Protein AF-A0A962W8X6-F1 (afdb_monomer_lite)

Secondary structure (DSSP, 8-state):
---SHHHHHHHHHHHHHHHGGGGS-PPPHHHHHHBTTTB-TTS-B-SPPTTSSSPPP-SS---PPTT-----TTSPPP-TTTT---S-EE-TTTHHHHGGGS-HHHHHHHHHSTTT--EE-

pLDDT: mean 84.83, std 14.1, range [46.69, 97.94]

Radius of gyration: 28.04 Å; chains: 1; bounding box: 72×36×72 Å

Sequence (121 aa):
MKSIHTPVLSLTLALALATGPALASRMSEEDVARLGKDLTPMGAIRAANADGLIPEWTGTIVGLPEGMSWDGPGTPYPDPYAGEKPLFTITRDNLDLYRNRLSPGEIALFETYPDTFRMPV

Structure (mmCIF, N/CA/C/O backbone):
data_AF-A0A962W8X6-F1
#
_entry.id   AF-A0A962W8X6-F1
#
loop_
_atom_site.group_PDB
_atom_site.id
_atom_site.type_symbol
_atom_site.label_atom_id
_atom_site.label_alt_id
_atom_site.label_comp_id
_atom_site.label_asym_id
_atom_site.label_entity_id
_atom_site.label_seq_id
_atom_site.pdbx_PDB_ins_code
_atom_site.Cartn_x
_atom_site.Cartn_y
_atom_site.Cartn_z
_atom_site.occupancy
_atom_site.B_iso_or_equiv
_atom_site.auth_seq_id
_atom_site.auth_comp_id
_atom_site.auth_asym_id
_atom_site.auth_atom_id
_atom_site.pdbx_PDB_model_num
ATOM 1 N N . MET A 1 1 ? 48.921 15.588 48.669 1.00 46.91 1 MET A N 1
ATOM 2 C CA . MET A 1 1 ? 49.144 15.046 47.310 1.00 46.91 1 MET A CA 1
ATOM 3 C C . MET A 1 1 ? 47.776 14.890 46.661 1.00 46.91 1 MET A C 1
ATOM 5 O O . MET A 1 1 ? 46.965 14.133 47.171 1.00 46.91 1 MET A O 1
ATOM 9 N N . LYS A 1 2 ? 47.450 15.737 45.676 1.00 46.69 2 LYS A N 1
ATOM 10 C CA . LYS A 1 2 ? 46.113 15.796 45.059 1.00 46.69 2 LYS A CA 1
ATOM 11 C C . LYS A 1 2 ? 45.940 14.607 44.110 1.00 46.69 2 LYS A C 1
ATOM 13 O O . LYS A 1 2 ? 46.857 14.305 43.357 1.00 46.69 2 LYS A O 1
ATOM 18 N N . SER A 1 3 ? 44.789 13.945 44.213 1.00 55.97 3 SER A N 1
ATOM 19 C CA . SER A 1 3 ? 44.390 12.727 43.499 1.00 55.97 3 SER A CA 1
ATOM 20 C C . SER A 1 3 ? 44.726 12.764 42.002 1.00 55.97 3 SER A C 1
ATOM 22 O O . SER A 1 3 ? 44.042 13.420 41.219 1.00 55.97 3 SER A O 1
ATOM 24 N N . ILE A 1 4 ? 45.770 12.033 41.606 1.00 57.19 4 ILE A N 1
ATOM 25 C CA . ILE A 1 4 ? 46.153 11.814 40.199 1.00 57.19 4 ILE A CA 1
ATOM 26 C C . ILE A 1 4 ? 45.263 10.723 39.565 1.00 57.19 4 ILE A C 1
ATOM 28 O O . ILE A 1 4 ? 45.196 10.591 38.348 1.00 57.19 4 ILE A O 1
ATOM 32 N N . HIS A 1 5 ? 44.505 9.972 40.370 1.00 55.84 5 HIS A N 1
ATOM 33 C CA . HIS A 1 5 ? 43.676 8.860 39.896 1.00 55.84 5 HIS A CA 1
ATOM 34 C C . HIS A 1 5 ? 42.324 9.306 39.314 1.00 55.84 5 HIS A C 1
ATOM 36 O O . HIS A 1 5 ? 41.814 8.675 38.393 1.00 55.84 5 HIS A O 1
ATOM 42 N N . THR A 1 6 ? 41.769 10.427 39.784 1.00 52.88 6 THR A N 1
ATOM 43 C CA . THR A 1 6 ? 40.489 10.967 39.292 1.00 52.88 6 THR A CA 1
ATOM 44 C C . THR A 1 6 ? 40.536 11.506 37.845 1.00 52.88 6 THR A C 1
ATOM 46 O O . THR A 1 6 ? 39.619 11.189 37.092 1.00 52.88 6 THR A O 1
ATOM 49 N N . PRO A 1 7 ? 41.561 12.262 37.382 1.00 56.62 7 PRO A N 1
ATOM 50 C CA . PRO A 1 7 ? 41.591 12.760 35.999 1.00 56.62 7 PRO A CA 1
ATOM 51 C C . PRO A 1 7 ? 41.871 11.666 34.957 1.00 56.62 7 PRO A C 1
ATOM 53 O O . PRO A 1 7 ? 41.382 11.759 33.833 1.00 56.62 7 PRO A O 1
ATOM 56 N N . VAL A 1 8 ? 42.616 10.617 35.325 1.00 61.97 8 VAL A N 1
ATOM 57 C CA . VAL A 1 8 ? 42.923 9.489 34.428 1.00 61.97 8 VAL A CA 1
ATOM 58 C C . VAL A 1 8 ? 41.663 8.675 34.135 1.00 61.97 8 VAL A C 1
ATOM 60 O O . VAL A 1 8 ? 41.410 8.353 32.977 1.00 61.97 8 VAL A O 1
ATOM 63 N N . LEU A 1 9 ? 40.832 8.426 35.155 1.00 61.88 9 LEU A N 1
ATOM 64 C CA . LEU A 1 9 ? 39.583 7.676 35.007 1.00 61.88 9 LEU A CA 1
ATOM 65 C C . LEU A 1 9 ? 38.563 8.414 34.114 1.00 61.88 9 LEU A C 1
ATOM 67 O O . LEU A 1 9 ? 37.919 7.799 33.261 1.00 61.88 9 LEU A O 1
ATOM 71 N N . SER A 1 10 ? 38.467 9.740 34.255 1.00 61.59 10 SER A N 1
ATOM 72 C CA . SER A 1 10 ? 37.590 10.586 33.432 1.00 61.59 10 SER A CA 1
ATOM 73 C C . SER A 1 10 ? 38.022 10.644 31.963 1.00 61.59 10 SER A C 1
ATOM 75 O O . SER A 1 10 ? 37.170 10.658 31.076 1.00 61.59 10 SER A O 1
ATOM 77 N N . LEU A 1 11 ? 39.332 10.629 31.685 1.00 69.88 11 LEU A N 1
ATOM 78 C CA . LEU A 1 11 ? 39.865 10.623 30.320 1.00 69.88 11 LEU A CA 1
ATOM 79 C C . LEU A 1 11 ? 39.634 9.276 29.616 1.00 69.88 11 LEU A C 1
ATOM 81 O O . LEU A 1 11 ? 39.262 9.254 28.444 1.00 69.88 11 LEU A O 1
ATOM 85 N N . THR A 1 12 ? 39.780 8.155 30.331 1.00 67.62 12 THR A N 1
ATOM 86 C CA . THR A 1 12 ? 39.459 6.823 29.788 1.00 67.62 12 THR A CA 1
ATOM 87 C C . THR A 1 12 ? 37.976 6.655 29.468 1.00 67.62 12 THR A C 1
ATOM 89 O O . THR A 1 12 ? 37.642 6.066 28.443 1.00 67.62 12 THR A O 1
ATOM 92 N N . LEU A 1 13 ? 37.079 7.209 30.292 1.00 74.81 13 LEU A N 1
ATOM 93 C CA . LEU A 1 13 ? 35.639 7.139 30.040 1.00 74.81 13 LEU A CA 1
ATOM 94 C C . LEU A 1 13 ? 35.223 8.018 28.848 1.00 74.81 13 LEU A C 1
ATOM 96 O O . LEU A 1 13 ? 34.441 7.577 28.008 1.00 74.81 13 LEU A O 1
ATOM 100 N N . ALA A 1 14 ? 35.788 9.224 28.726 1.00 69.88 14 ALA A N 1
ATOM 101 C CA . ALA A 1 14 ? 35.543 10.108 27.586 1.00 69.88 14 ALA A CA 1
ATOM 102 C C . ALA A 1 14 ? 36.031 9.502 26.256 1.00 69.88 14 ALA A C 1
ATOM 104 O O . ALA A 1 14 ? 35.340 9.604 25.244 1.00 69.88 14 ALA A O 1
ATOM 105 N N . LEU A 1 15 ? 37.182 8.817 26.259 1.00 68.06 15 LEU A N 1
ATOM 106 C CA . LEU A 1 15 ? 37.702 8.134 25.073 1.00 68.06 15 LEU A CA 1
ATOM 107 C C . LEU A 1 15 ? 36.853 6.910 24.684 1.00 68.06 15 LEU A C 1
ATOM 109 O O . LEU A 1 15 ? 36.637 6.679 23.499 1.00 68.06 15 LEU A O 1
ATOM 113 N N . ALA A 1 16 ? 36.321 6.164 25.659 1.00 68.31 16 ALA A N 1
ATOM 114 C CA . ALA A 1 16 ? 35.430 5.027 25.409 1.00 68.31 16 ALA A CA 1
ATOM 115 C C . ALA A 1 16 ? 34.057 5.447 24.845 1.00 68.31 16 ALA A C 1
ATOM 117 O O . ALA A 1 16 ? 33.491 4.753 24.004 1.00 68.31 16 ALA A O 1
ATOM 118 N N . LEU A 1 17 ? 33.528 6.600 25.268 1.00 69.06 17 LEU A N 1
ATOM 119 C CA . LEU A 1 17 ? 32.276 7.156 24.737 1.00 69.06 17 LEU A CA 1
ATOM 120 C C . LEU A 1 17 ? 32.446 7.751 23.327 1.00 69.06 17 LEU A C 1
ATOM 122 O O . LEU A 1 17 ? 31.501 7.738 22.542 1.00 69.06 17 LEU A O 1
ATOM 126 N N . ALA A 1 18 ? 33.646 8.231 22.982 1.00 66.31 18 ALA A N 1
ATOM 127 C CA . ALA A 1 18 ? 33.946 8.806 21.669 1.00 66.31 18 ALA A CA 1
ATOM 128 C C . ALA A 1 18 ? 34.175 7.757 20.560 1.00 66.31 18 ALA A C 1
ATOM 130 O O . ALA A 1 18 ? 34.017 8.077 19.383 1.00 66.31 18 ALA A O 1
ATOM 131 N N . THR A 1 19 ? 34.524 6.511 20.901 1.00 61.66 19 THR A N 1
ATOM 132 C CA . THR A 1 19 ? 34.759 5.426 19.925 1.00 61.66 19 THR A CA 1
ATOM 133 C C . THR A 1 19 ? 33.516 4.589 19.612 1.00 61.66 19 THR A C 1
ATOM 135 O O . THR A 1 19 ? 33.477 3.928 18.575 1.00 61.66 19 THR A O 1
ATOM 138 N N . GLY A 1 20 ? 32.471 4.658 20.445 1.00 59.97 20 GLY A N 1
ATOM 139 C CA . GLY A 1 20 ? 31.196 3.959 20.238 1.00 59.97 20 GLY A CA 1
ATOM 140 C C . GLY A 1 20 ? 30.506 4.224 18.885 1.00 59.97 20 GLY A C 1
ATOM 141 O O . GLY A 1 20 ? 30.097 3.259 18.239 1.00 59.97 20 GLY A O 1
ATOM 142 N N . PRO A 1 21 ? 30.413 5.477 18.388 1.00 58.91 21 PRO A N 1
ATOM 143 C CA . PRO A 1 21 ? 29.791 5.746 17.092 1.00 58.91 21 PRO A CA 1
ATOM 144 C C . PRO A 1 21 ? 30.667 5.365 15.889 1.00 58.91 21 PRO A C 1
ATOM 146 O O . PRO A 1 21 ? 30.136 5.183 14.800 1.00 58.91 21 PRO A O 1
ATOM 149 N N . ALA A 1 22 ? 31.985 5.197 16.057 1.00 55.34 22 ALA A N 1
ATOM 150 C CA . ALA A 1 22 ? 32.879 4.783 14.968 1.00 55.34 22 ALA A CA 1
ATOM 151 C C . ALA A 1 22 ? 32.779 3.278 14.644 1.00 55.34 22 ALA A C 1
ATOM 153 O O . ALA A 1 22 ? 33.203 2.846 13.574 1.00 55.34 22 ALA A O 1
ATOM 154 N N . LEU A 1 23 ? 32.202 2.487 15.557 1.00 54.06 23 LEU A N 1
ATOM 155 C CA . LEU A 1 23 ? 31.932 1.054 15.387 1.00 54.06 23 LEU A CA 1
ATOM 156 C C . LEU A 1 23 ? 30.459 0.761 15.060 1.00 54.06 23 LEU A C 1
ATOM 158 O O . LEU A 1 23 ? 30.089 -0.396 14.859 1.00 54.06 23 LEU A O 1
ATOM 162 N N . ALA A 1 24 ? 29.614 1.793 14.984 1.00 55.06 24 ALA A N 1
ATOM 163 C CA . ALA A 1 24 ? 28.231 1.648 14.567 1.00 55.06 24 ALA A CA 1
ATOM 164 C C . ALA A 1 24 ? 28.168 1.415 13.046 1.00 55.06 24 ALA A C 1
ATOM 166 O O . ALA A 1 24 ? 28.204 2.343 12.240 1.00 55.06 24 ALA A O 1
ATOM 167 N N . SER A 1 25 ? 28.065 0.136 12.676 1.00 58.06 25 SER A N 1
ATOM 168 C CA . SER A 1 25 ? 27.485 -0.360 11.419 1.00 58.06 25 SER A CA 1
ATOM 169 C C . SER A 1 25 ? 28.118 0.141 10.114 1.00 58.06 25 SER A C 1
ATOM 171 O O . SER A 1 25 ? 27.458 0.777 9.294 1.00 58.06 25 SER A O 1
ATOM 173 N N . ARG A 1 26 ? 29.371 -0.245 9.850 1.00 63.53 26 ARG A N 1
ATOM 174 C CA . ARG A 1 26 ? 29.829 -0.397 8.461 1.00 63.53 26 ARG A CA 1
ATOM 175 C C . ARG A 1 26 ? 29.372 -1.779 7.981 1.00 63.53 26 ARG A C 1
ATOM 177 O O . ARG A 1 26 ? 29.770 -2.778 8.572 1.00 63.53 26 ARG A O 1
ATOM 184 N N . MET A 1 27 ? 28.521 -1.838 6.953 1.00 72.25 27 MET A N 1
ATOM 185 C CA . MET A 1 27 ? 28.270 -3.093 6.225 1.00 72.25 27 MET A CA 1
ATOM 186 C C . MET A 1 27 ? 29.607 -3.668 5.749 1.00 72.25 27 MET A C 1
ATOM 188 O O . MET A 1 27 ? 30.507 -2.900 5.390 1.00 72.25 27 MET A O 1
ATOM 192 N N . SER A 1 28 ? 29.752 -4.996 5.757 1.00 84.56 28 SER A N 1
ATOM 193 C CA . SER A 1 28 ? 30.969 -5.616 5.234 1.00 84.56 28 SER A CA 1
ATOM 194 C C . SER A 1 28 ? 31.156 -5.238 3.760 1.00 84.56 28 SER A C 1
ATOM 196 O O . SER A 1 28 ? 30.189 -4.958 3.047 1.00 84.56 28 SER A O 1
ATOM 198 N N . GLU A 1 29 ? 32.402 -5.201 3.284 1.00 86.62 29 GLU A N 1
ATOM 199 C CA . GLU A 1 29 ? 32.661 -4.937 1.860 1.00 86.62 29 GLU A CA 1
ATOM 200 C C . GLU A 1 29 ? 31.989 -5.996 0.972 1.00 86.62 29 GLU A C 1
ATOM 202 O O . GLU A 1 29 ? 31.535 -5.679 -0.126 1.00 86.62 29 GLU A O 1
ATOM 207 N N . GLU A 1 30 ? 31.833 -7.218 1.488 1.00 87.06 30 GLU A N 1
ATOM 208 C CA . GLU A 1 30 ? 31.072 -8.299 0.860 1.00 87.06 30 GLU A CA 1
ATOM 209 C C . GLU A 1 30 ? 29.577 -7.978 0.759 1.00 87.06 30 GLU A C 1
ATOM 211 O O . GLU A 1 30 ? 29.008 -8.116 -0.321 1.00 87.06 30 GLU A O 1
ATOM 216 N N . ASP A 1 31 ? 28.944 -7.480 1.824 1.00 86.62 31 ASP A N 1
ATOM 217 C CA . ASP A 1 31 ? 27.525 -7.094 1.794 1.00 86.62 31 ASP A CA 1
ATOM 218 C C . ASP A 1 31 ? 27.270 -5.948 0.813 1.00 86.62 31 ASP A C 1
ATOM 220 O O . ASP A 1 31 ? 26.288 -5.956 0.070 1.00 86.62 31 ASP A O 1
ATOM 224 N N . VAL A 1 32 ? 28.179 -4.972 0.763 1.00 88.31 32 VAL A N 1
ATOM 225 C CA . VAL A 1 32 ? 28.100 -3.870 -0.205 1.00 88.31 32 VAL A CA 1
ATOM 226 C C . VAL A 1 32 ? 28.287 -4.391 -1.630 1.00 88.31 32 VAL A C 1
ATOM 228 O O . VAL A 1 32 ? 27.569 -3.970 -2.535 1.00 88.31 32 VAL A O 1
ATOM 231 N N . ALA A 1 33 ? 29.196 -5.346 -1.842 1.00 93.12 33 ALA A N 1
ATOM 232 C CA . ALA A 1 33 ? 29.462 -5.924 -3.156 1.00 93.12 33 ALA A CA 1
ATOM 233 C C . ALA A 1 33 ? 28.284 -6.728 -3.739 1.00 93.12 33 ALA A C 1
ATOM 235 O O . ALA A 1 33 ? 28.327 -7.049 -4.933 1.00 93.12 33 ALA A O 1
ATOM 236 N N . ARG A 1 34 ? 27.268 -7.057 -2.927 1.00 94.62 34 ARG A N 1
ATOM 237 C CA . ARG A 1 34 ? 26.019 -7.725 -3.337 1.00 94.62 34 ARG A CA 1
ATOM 238 C C . ARG A 1 34 ? 24.956 -6.760 -3.868 1.00 94.62 34 ARG A C 1
ATOM 240 O O . ARG A 1 34 ? 24.097 -7.164 -4.656 1.00 94.62 34 ARG A O 1
ATOM 247 N N . LEU A 1 35 ? 25.008 -5.485 -3.475 1.00 93.56 35 LEU A N 1
ATOM 248 C CA . LEU A 1 35 ? 24.073 -4.464 -3.954 1.00 93.56 35 LEU A CA 1
ATOM 249 C C . LEU A 1 35 ? 24.200 -4.286 -5.473 1.00 93.56 35 LEU A C 1
ATOM 251 O O . LEU A 1 35 ? 25.296 -4.163 -6.016 1.00 93.56 35 LEU A O 1
ATOM 255 N N . GLY A 1 36 ? 23.065 -4.294 -6.172 1.00 89.81 36 GLY A N 1
ATOM 256 C CA . GLY A 1 36 ? 23.003 -4.240 -7.634 1.00 89.81 36 GLY A CA 1
ATOM 257 C C . GLY A 1 36 ? 23.323 -5.564 -8.342 1.00 89.81 36 GLY A C 1
ATOM 258 O O . GLY A 1 36 ? 23.217 -5.620 -9.567 1.00 89.81 36 GLY A O 1
ATOM 259 N N . LYS A 1 37 ? 23.690 -6.625 -7.607 1.00 93.44 37 LYS A N 1
ATOM 260 C CA . LYS A 1 37 ? 23.888 -7.983 -8.138 1.00 93.44 37 LYS A CA 1
ATOM 261 C C . LYS A 1 37 ? 22.710 -8.876 -7.763 1.00 93.44 37 LYS A C 1
ATOM 263 O O . LYS A 1 37 ? 21.699 -8.875 -8.459 1.00 93.44 37 LYS A O 1
ATOM 268 N N . ASP A 1 38 ? 22.843 -9.631 -6.675 1.00 94.19 38 ASP A N 1
ATOM 269 C CA . ASP A 1 38 ? 21.797 -10.481 -6.108 1.00 94.19 38 ASP A CA 1
ATOM 270 C C . ASP A 1 38 ? 20.843 -9.699 -5.191 1.00 94.19 38 ASP A C 1
ATOM 272 O O . ASP A 1 38 ? 19.727 -10.157 -4.934 1.00 94.19 38 ASP A O 1
ATOM 276 N N . LEU A 1 39 ? 21.245 -8.497 -4.761 1.00 95.44 39 LEU A N 1
ATOM 277 C CA . LEU A 1 39 ? 20.390 -7.550 -4.055 1.00 95.44 39 LEU A CA 1
ATOM 278 C C . LEU A 1 39 ? 20.020 -6.346 -4.933 1.00 95.44 39 LEU A C 1
ATOM 280 O O . LEU A 1 39 ? 20.794 -5.907 -5.784 1.00 95.44 39 LEU A O 1
ATOM 284 N N . THR A 1 40 ? 18.850 -5.757 -4.693 1.00 94.50 40 THR A N 1
ATOM 285 C CA . THR A 1 40 ? 18.477 -4.445 -5.235 1.00 94.50 40 THR A CA 1
ATOM 286 C C . THR A 1 40 ? 19.375 -3.357 -4.630 1.00 94.50 40 THR A C 1
ATOM 288 O O . THR A 1 40 ? 20.009 -3.585 -3.596 1.00 94.50 40 THR A O 1
ATOM 291 N N . PRO A 1 41 ? 19.430 -2.141 -5.203 1.00 92.38 41 PRO A N 1
ATOM 292 C CA . PRO A 1 41 ? 20.180 -1.031 -4.605 1.00 92.38 41 PRO A CA 1
ATOM 293 C C . PRO A 1 41 ? 19.758 -0.694 -3.165 1.00 92.38 41 PRO A C 1
ATOM 295 O O . PRO A 1 41 ? 20.525 -0.078 -2.435 1.00 92.38 41 PRO A O 1
ATOM 298 N N . MET A 1 42 ? 18.548 -1.103 -2.763 1.00 92.62 42 MET A N 1
ATOM 299 C CA . MET A 1 42 ? 17.997 -0.923 -1.415 1.00 92.62 42 MET A CA 1
ATOM 300 C C . MET A 1 42 ? 18.202 -2.152 -0.507 1.00 92.62 42 MET A C 1
ATOM 302 O O . MET A 1 42 ? 17.699 -2.172 0.612 1.00 92.62 42 MET A O 1
ATOM 306 N N . GLY A 1 43 ? 18.911 -3.186 -0.974 1.00 92.94 43 GLY A N 1
ATOM 307 C CA . GLY A 1 43 ? 19.248 -4.375 -0.186 1.00 92.94 43 GLY A CA 1
ATOM 308 C C . GLY A 1 43 ? 18.197 -5.491 -0.174 1.00 92.94 43 GLY A C 1
ATOM 309 O O . GLY A 1 43 ? 18.343 -6.439 0.591 1.00 92.94 43 GLY A O 1
ATOM 310 N N . ALA A 1 44 ? 17.150 -5.417 -1.001 1.00 93.62 44 ALA A N 1
ATOM 311 C CA . ALA A 1 44 ? 16.158 -6.494 -1.118 1.00 93.62 44 ALA A CA 1
ATOM 312 C C . ALA A 1 44 ? 16.655 -7.611 -2.049 1.00 93.62 44 ALA A C 1
ATOM 314 O O . ALA A 1 44 ? 17.486 -7.349 -2.910 1.00 93.62 44 ALA A O 1
ATOM 315 N N . ILE A 1 45 ? 16.127 -8.833 -1.942 1.00 94.75 45 ILE A N 1
ATOM 316 C CA . ILE A 1 45 ? 16.427 -9.907 -2.908 1.00 94.75 45 ILE A CA 1
ATOM 317 C C . ILE A 1 45 ? 15.974 -9.464 -4.304 1.00 94.75 45 ILE A C 1
ATOM 319 O O . ILE A 1 45 ? 14.841 -9.019 -4.473 1.00 94.75 45 ILE A O 1
ATOM 323 N N . ARG A 1 46 ? 16.861 -9.572 -5.300 1.00 94.81 46 ARG A N 1
ATOM 324 C CA . ARG A 1 46 ? 16.548 -9.179 -6.680 1.00 94.81 46 ARG A CA 1
ATOM 325 C C . ARG A 1 46 ? 15.763 -10.249 -7.443 1.00 94.81 46 ARG A C 1
ATOM 327 O O . ARG A 1 46 ? 14.926 -9.904 -8.269 1.00 94.81 46 ARG A O 1
ATOM 334 N N . ALA A 1 47 ? 16.057 -11.521 -7.187 1.00 94.94 47 ALA A N 1
ATOM 335 C CA . ALA A 1 47 ? 15.488 -12.655 -7.911 1.00 94.94 47 ALA A CA 1
ATOM 336 C C . ALA A 1 47 ? 13.969 -12.807 -7.706 1.00 94.94 47 ALA A C 1
ATOM 338 O O . ALA A 1 47 ? 13.430 -12.419 -6.670 1.00 94.94 47 ALA A O 1
ATOM 339 N N . ALA A 1 48 ? 13.306 -13.431 -8.685 1.00 94.56 48 ALA A N 1
ATOM 340 C CA . ALA A 1 48 ? 11.916 -13.867 -8.568 1.00 94.56 48 ALA A CA 1
ATOM 341 C C . ALA A 1 48 ? 11.737 -14.897 -7.435 1.00 94.56 48 ALA A C 1
ATOM 343 O O . ALA A 1 48 ? 12.676 -15.626 -7.092 1.00 94.5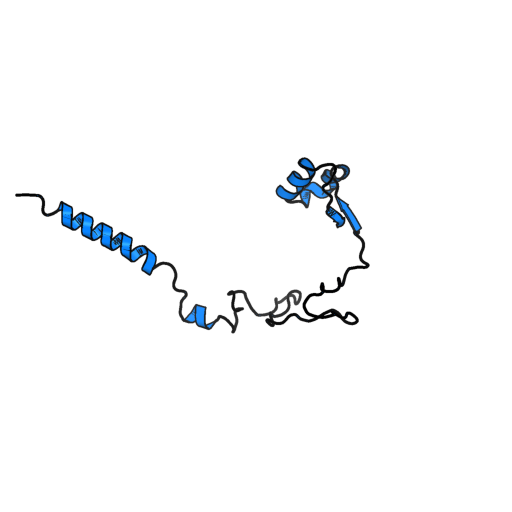6 48 ALA A O 1
ATOM 344 N N . ASN A 1 49 ? 10.528 -14.994 -6.873 1.00 93.81 49 ASN A N 1
ATOM 345 C CA . ASN A 1 49 ? 10.225 -16.046 -5.901 1.00 93.81 49 ASN A CA 1
ATOM 346 C C . ASN A 1 49 ? 10.000 -17.405 -6.590 1.00 93.81 49 ASN A C 1
ATOM 348 O O . ASN A 1 49 ? 9.632 -17.480 -7.761 1.00 93.81 49 ASN A O 1
ATOM 352 N N . ALA A 1 50 ? 10.207 -18.494 -5.845 1.00 93.06 50 ALA A N 1
ATOM 353 C CA . ALA A 1 50 ? 10.097 -19.853 -6.381 1.00 93.06 50 ALA A CA 1
ATOM 354 C C . ALA A 1 50 ? 8.689 -20.186 -6.909 1.00 93.06 50 ALA A C 1
ATOM 356 O O . ALA A 1 50 ? 8.557 -20.940 -7.869 1.00 93.06 50 ALA A O 1
ATOM 357 N N . ASP A 1 51 ? 7.655 -19.586 -6.315 1.00 90.56 51 ASP A N 1
ATOM 358 C CA . ASP A 1 51 ? 6.256 -19.821 -6.685 1.00 90.56 51 ASP A CA 1
ATOM 359 C C . ASP A 1 51 ? 5.818 -19.028 -7.933 1.00 90.56 51 ASP A C 1
ATOM 361 O O . ASP A 1 51 ? 4.675 -19.145 -8.369 1.00 90.56 51 ASP A O 1
ATOM 365 N N . GLY A 1 52 ? 6.701 -18.197 -8.506 1.00 86.06 52 GLY A N 1
ATOM 366 C CA . GLY A 1 52 ? 6.459 -17.450 -9.747 1.00 86.06 52 GLY A CA 1
ATOM 367 C C 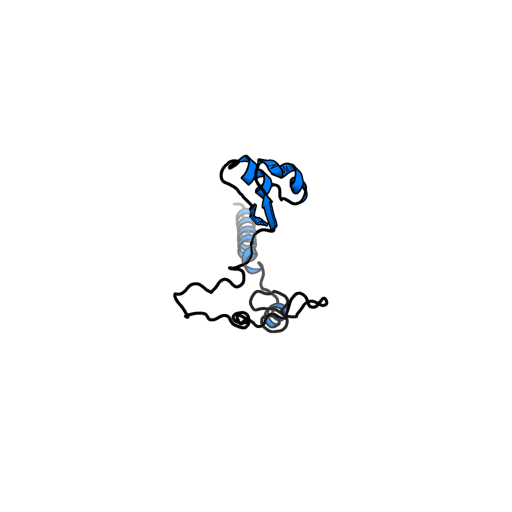. GLY A 1 52 ? 5.461 -16.292 -9.635 1.00 86.06 52 GLY A C 1
ATOM 368 O O . GLY A 1 52 ? 5.094 -15.705 -10.649 1.00 86.06 52 GLY A O 1
ATOM 369 N N . LEU A 1 53 ? 5.022 -15.955 -8.421 1.00 87.19 53 LEU A N 1
ATOM 370 C CA . LEU A 1 53 ? 4.064 -14.873 -8.159 1.00 87.19 53 LEU A CA 1
ATOM 371 C C . LEU A 1 53 ? 4.730 -13.496 -8.064 1.00 87.19 53 LEU A C 1
ATOM 373 O O . LEU A 1 53 ? 4.086 -12.480 -8.311 1.00 87.19 53 LEU A O 1
ATOM 377 N N . ILE A 1 54 ? 6.008 -13.456 -7.685 1.00 88.50 54 ILE A N 1
ATOM 378 C CA . ILE A 1 54 ? 6.799 -12.234 -7.560 1.00 88.50 54 ILE A CA 1
ATOM 379 C C . ILE A 1 54 ? 7.892 -12.287 -8.632 1.00 88.50 54 ILE A C 1
ATOM 381 O O . ILE A 1 54 ? 8.789 -13.130 -8.524 1.00 88.50 54 ILE A O 1
ATOM 385 N N . PRO A 1 55 ? 7.836 -11.425 -9.662 1.00 89.25 55 PRO A N 1
ATOM 386 C CA . PRO A 1 55 ? 8.847 -11.392 -10.711 1.00 89.25 55 PRO A CA 1
ATOM 387 C C . PRO A 1 55 ? 10.181 -10.832 -10.196 1.00 89.25 55 PRO A C 1
ATOM 389 O O . PRO A 1 55 ? 10.248 -10.197 -9.144 1.00 89.25 55 PRO A O 1
ATOM 392 N N . GLU A 1 56 ? 11.249 -11.047 -10.967 1.00 92.75 56 GLU A N 1
ATOM 393 C CA . GLU A 1 56 ? 12.551 -10.428 -10.702 1.00 92.75 56 GLU A CA 1
ATOM 394 C C . GLU A 1 56 ? 12.429 -8.897 -10.712 1.00 92.75 56 GLU A C 1
ATOM 396 O O . GLU A 1 56 ? 11.748 -8.306 -11.554 1.00 92.75 56 GLU A O 1
ATOM 401 N N . TRP A 1 57 ? 13.146 -8.235 -9.807 1.00 92.19 57 TRP A N 1
ATOM 402 C CA . TRP A 1 57 ? 13.284 -6.788 -9.839 1.00 92.19 57 TRP A CA 1
ATOM 403 C C . TRP A 1 57 ? 14.177 -6.344 -11.011 1.00 92.19 57 TRP A C 1
ATOM 405 O O . TRP A 1 57 ? 15.381 -6.621 -11.056 1.00 92.19 57 TRP A O 1
ATOM 415 N N . THR A 1 58 ? 13.592 -5.595 -11.948 1.00 89.31 58 THR A N 1
ATOM 416 C CA . THR A 1 58 ? 14.272 -5.081 -13.153 1.00 89.31 58 THR A CA 1
ATOM 417 C C . THR A 1 58 ? 14.762 -3.638 -13.013 1.00 89.31 58 THR A C 1
ATOM 419 O O . THR A 1 58 ? 15.456 -3.134 -13.895 1.00 89.31 58 THR A O 1
ATOM 422 N N . GLY A 1 59 ? 14.373 -2.937 -11.943 1.00 85.19 59 GLY A N 1
ATOM 423 C CA . GLY A 1 59 ? 14.664 -1.511 -11.752 1.00 85.19 59 GLY A CA 1
ATOM 424 C C . GLY A 1 59 ? 14.007 -0.578 -12.768 1.00 85.19 59 GLY A C 1
ATOM 425 O O . GLY A 1 59 ? 14.290 0.616 -12.772 1.00 85.19 59 GLY A O 1
ATOM 426 N N . THR A 1 60 ? 13.115 -1.109 -13.604 1.00 80.19 60 THR A N 1
ATOM 427 C CA . THR A 1 60 ? 12.361 -0.355 -14.602 1.00 80.19 60 THR A CA 1
ATOM 428 C C . THR A 1 60 ? 10.878 -0.565 -14.344 1.00 80.19 60 THR A C 1
ATOM 430 O O . THR A 1 60 ? 10.453 -1.650 -13.946 1.00 80.19 60 THR A O 1
ATOM 433 N N . ILE A 1 61 ? 10.076 0.472 -14.567 1.00 71.12 61 ILE A N 1
ATOM 434 C CA . ILE A 1 61 ? 8.623 0.315 -14.596 1.00 71.12 61 ILE A CA 1
ATOM 435 C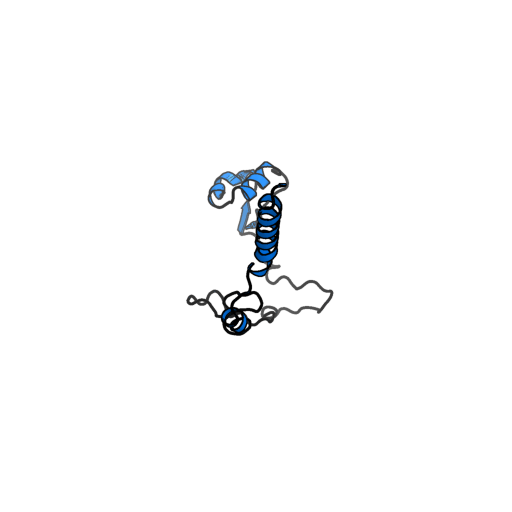 C . ILE A 1 61 ? 8.303 -0.594 -15.786 1.00 71.12 61 ILE A C 1
ATOM 437 O O . ILE A 1 61 ? 8.710 -0.301 -16.906 1.00 71.12 61 ILE A O 1
ATOM 441 N N . VAL A 1 62 ? 7.589 -1.695 -15.541 1.00 71.75 62 VAL A N 1
ATOM 442 C CA . VAL A 1 62 ? 7.257 -2.731 -16.546 1.00 71.75 62 VAL A CA 1
ATOM 443 C C . VAL A 1 62 ? 6.392 -2.173 -17.696 1.00 71.75 62 VAL A C 1
ATOM 445 O O . VAL A 1 62 ? 6.227 -2.812 -18.729 1.00 71.75 62 VAL A O 1
ATOM 448 N N . GLY A 1 63 ? 5.925 -0.933 -17.561 1.00 74.75 63 GLY A N 1
ATOM 449 C CA . GLY A 1 63 ? 5.079 -0.236 -18.514 1.00 74.75 63 GLY A CA 1
ATOM 450 C C . GLY A 1 63 ? 3.614 -0.347 -18.120 1.00 74.75 63 GLY A C 1
ATOM 451 O O . GLY A 1 63 ? 3.276 -0.809 -17.029 1.00 74.75 63 GLY A O 1
ATOM 452 N N . LEU A 1 64 ? 2.749 0.123 -19.009 1.00 79.94 64 LEU A N 1
ATOM 453 C CA . LEU A 1 64 ? 1.311 -0.050 -18.875 1.00 79.94 64 LEU A CA 1
ATOM 454 C C . LEU A 1 64 ? 0.885 -1.435 -19.382 1.00 79.94 64 LEU A C 1
ATOM 456 O O . LEU A 1 64 ? 1.560 -1.982 -20.259 1.00 79.94 64 LEU A O 1
ATOM 460 N N . PRO A 1 65 ? -0.235 -1.991 -18.883 1.00 81.88 65 PRO A N 1
ATOM 461 C CA . PRO A 1 65 ? -0.845 -3.178 -19.473 1.00 81.88 65 PRO A CA 1
ATOM 462 C C . PRO A 1 65 ? -1.135 -3.001 -20.969 1.00 81.88 65 PRO A C 1
ATOM 464 O O . PRO A 1 65 ? -1.275 -1.880 -21.466 1.00 81.88 65 PRO A O 1
ATOM 467 N N . GLU A 1 66 ? -1.252 -4.116 -21.691 1.00 81.94 66 GLU A N 1
ATOM 468 C CA . GLU A 1 66 ? -1.566 -4.083 -23.121 1.00 81.94 66 GLU A CA 1
ATOM 469 C C . GLU A 1 66 ? -2.846 -3.277 -23.405 1.00 81.94 66 GLU A C 1
ATOM 471 O O . GLU A 1 66 ? -3.860 -3.414 -22.722 1.00 81.94 66 GLU A O 1
ATOM 476 N N . GLY A 1 67 ? -2.793 -2.423 -24.433 1.00 82.94 67 GLY A N 1
ATOM 477 C CA . GLY A 1 67 ? -3.924 -1.587 -24.852 1.00 82.94 67 GLY A CA 1
ATOM 478 C C . GLY A 1 67 ? -4.091 -0.276 -24.077 1.00 82.94 67 GLY A C 1
ATOM 479 O O . GLY A 1 67 ? -4.987 0.502 -24.402 1.00 82.94 67 GLY A O 1
ATOM 480 N N . MET A 1 68 ? -3.229 0.005 -23.099 1.00 86.75 68 MET A N 1
ATOM 481 C CA . MET A 1 68 ? -3.259 1.242 -22.324 1.00 86.75 68 MET A CA 1
ATOM 482 C C . MET A 1 68 ? -2.145 2.206 -22.760 1.00 86.75 68 MET A C 1
ATOM 484 O O . MET A 1 68 ? -1.024 1.795 -23.054 1.00 86.75 68 MET A O 1
ATOM 488 N N . SER A 1 69 ? -2.456 3.505 -22.804 1.00 87.56 69 SER A N 1
ATOM 489 C CA . SER A 1 69 ? -1.526 4.576 -23.189 1.00 87.56 69 SER A CA 1
ATOM 490 C C . SER A 1 69 ? -1.447 5.634 -22.095 1.00 87.56 69 SER A C 1
ATOM 492 O O . SER A 1 69 ? -2.464 5.968 -21.493 1.00 87.56 69 SER A O 1
ATOM 494 N N . TRP A 1 70 ? -0.249 6.169 -21.855 1.00 89.50 70 TRP A N 1
ATOM 495 C CA . TRP A 1 70 ? -0.009 7.270 -20.921 1.00 89.50 70 TRP A CA 1
ATOM 496 C C . TRP A 1 70 ? 0.478 8.494 -21.688 1.00 89.50 70 TRP A C 1
ATOM 498 O O . TRP A 1 70 ? 1.396 8.391 -22.502 1.00 89.50 70 TRP A O 1
ATOM 508 N N . ASP A 1 71 ? -0.105 9.652 -21.387 1.00 90.56 71 ASP A N 1
ATOM 509 C CA . ASP A 1 71 ? 0.152 10.910 -22.099 1.00 90.56 71 ASP A CA 1
ATOM 510 C C . ASP A 1 71 ? 1.489 11.571 -21.713 1.00 90.56 71 ASP A C 1
ATOM 512 O O . ASP A 1 71 ? 1.860 12.617 -22.247 1.00 90.56 71 ASP A O 1
ATOM 516 N N . GLY A 1 72 ? 2.249 10.949 -20.809 1.00 88.62 72 GLY A N 1
ATOM 517 C CA . GLY A 1 72 ? 3.599 11.361 -20.445 1.00 88.62 72 GLY A CA 1
ATOM 518 C C . GLY A 1 72 ? 3.686 12.199 -19.164 1.00 88.62 72 GLY A C 1
ATOM 519 O O . GLY A 1 72 ? 2.689 12.419 -18.464 1.00 88.62 72 GLY A O 1
ATOM 520 N N . PRO A 1 73 ? 4.902 12.654 -18.808 1.00 88.69 73 PRO A N 1
ATOM 521 C CA . PRO A 1 73 ? 5.158 13.351 -17.551 1.00 88.69 73 PRO A CA 1
ATOM 522 C C . PRO A 1 73 ? 4.254 14.573 -17.353 1.00 88.69 73 PRO A C 1
ATOM 524 O O . PRO A 1 73 ? 4.067 15.374 -18.263 1.00 88.69 73 PRO A O 1
ATOM 527 N N . GLY A 1 74 ? 3.720 14.732 -16.141 1.00 91.31 74 GLY A N 1
ATOM 528 C CA . GLY A 1 74 ? 2.748 15.783 -15.816 1.00 91.31 74 GLY A CA 1
ATOM 529 C C . GLY A 1 74 ? 1.286 15.358 -15.979 1.00 91.31 74 GLY A C 1
ATOM 530 O O . GLY A 1 74 ? 0.399 16.114 -15.591 1.00 91.31 74 GLY A O 1
ATOM 531 N N . THR A 1 75 ? 1.030 14.143 -16.475 1.00 90.31 75 THR A N 1
ATOM 532 C CA . THR A 1 75 ? -0.311 13.547 -16.534 1.00 90.31 75 THR A CA 1
ATOM 533 C C . THR A 1 75 ? -0.422 12.347 -15.583 1.00 90.31 75 THR A C 1
ATOM 535 O O . THR A 1 75 ? 0.569 11.632 -15.386 1.00 90.31 75 THR A O 1
ATOM 538 N N . PRO A 1 76 ? -1.589 12.112 -14.952 1.00 87.50 76 PRO A N 1
ATOM 539 C CA . PRO A 1 76 ? -1.811 10.906 -14.160 1.00 87.50 76 PRO A CA 1
ATOM 540 C C . PRO A 1 76 ? -1.610 9.645 -15.004 1.00 87.50 76 PRO A C 1
ATOM 542 O O . PRO A 1 76 ? -1.977 9.620 -16.178 1.00 87.50 76 PRO A O 1
ATOM 545 N N . TYR A 1 77 ? -1.055 8.590 -14.406 1.00 87.06 77 TYR A N 1
ATOM 546 C CA . TYR A 1 77 ? -1.080 7.280 -15.052 1.00 87.06 77 TYR A CA 1
ATOM 547 C C . TYR A 1 77 ? -2.537 6.831 -15.226 1.00 87.06 77 TYR A C 1
ATOM 549 O O . TYR A 1 77 ? -3.334 7.018 -14.301 1.00 87.06 77 TYR A O 1
ATOM 557 N N . PRO A 1 78 ? -2.900 6.258 -16.385 1.00 88.44 78 PRO A N 1
ATOM 558 C CA . PRO A 1 78 ? -4.217 5.663 -16.560 1.00 88.44 78 PRO A CA 1
ATOM 559 C C . PRO A 1 78 ? -4.414 4.528 -15.549 1.00 88.44 78 PRO A C 1
ATOM 561 O O . PRO A 1 78 ? -3.493 3.755 -15.284 1.00 88.44 78 PRO A O 1
ATOM 564 N N . ASP A 1 79 ? -5.615 4.448 -14.981 1.00 87.56 79 ASP A N 1
ATOM 565 C CA . ASP A 1 79 ? -5.981 3.400 -14.032 1.00 87.56 79 ASP A CA 1
ATOM 566 C C . ASP A 1 79 ? -6.360 2.116 -14.794 1.00 87.56 79 ASP A C 1
ATOM 568 O O . ASP A 1 79 ? -7.389 2.102 -15.482 1.00 87.56 79 ASP A O 1
ATOM 572 N N . PRO A 1 80 ? -5.566 1.033 -14.695 1.00 86.50 80 PRO A N 1
ATOM 573 C CA . PRO A 1 80 ? -5.864 -0.230 -15.367 1.00 86.50 80 PRO A CA 1
ATOM 574 C C . PRO A 1 80 ? -7.126 -0.920 -14.842 1.00 86.50 80 PRO A C 1
ATOM 576 O O . PRO A 1 80 ? -7.661 -1.792 -15.524 1.00 86.50 80 PRO A O 1
ATOM 579 N N . TYR A 1 81 ? -7.637 -0.499 -13.684 1.00 86.44 81 TYR A N 1
ATOM 580 C CA . TYR A 1 81 ? -8.813 -1.063 -13.032 1.00 86.44 81 TYR A CA 1
ATOM 581 C C . TYR A 1 81 ? -10.006 -0.096 -13.039 1.00 86.44 81 TYR A C 1
ATOM 583 O O . TYR A 1 81 ? -10.971 -0.305 -12.312 1.00 86.44 81 TYR A O 1
ATOM 591 N N . ALA A 1 82 ? -10.005 0.932 -13.899 1.00 87.62 82 ALA A N 1
ATOM 592 C CA . ALA A 1 82 ? -11.045 1.972 -13.920 1.00 87.62 82 ALA A CA 1
ATOM 593 C C . ALA A 1 82 ? -12.485 1.442 -14.107 1.00 87.62 82 ALA A C 1
ATOM 595 O O . ALA A 1 82 ? -13.454 2.108 -13.740 1.00 87.62 82 ALA A O 1
ATOM 596 N N . GLY A 1 83 ? -12.638 0.268 -14.728 1.00 87.38 83 GLY A N 1
ATOM 597 C CA . GLY A 1 83 ? -13.931 -0.393 -14.925 1.00 87.38 83 GLY A CA 1
ATOM 598 C C . GLY A 1 83 ? -14.324 -1.364 -13.810 1.00 87.38 83 GLY A C 1
ATOM 599 O O . GLY A 1 83 ? -15.457 -1.857 -13.812 1.00 87.38 83 GLY A O 1
ATOM 600 N N . GLU A 1 84 ? -13.416 -1.667 -12.884 1.00 91.94 84 GLU A N 1
ATOM 601 C CA . GLU A 1 84 ? -13.684 -2.595 -11.796 1.00 91.94 84 GLU A CA 1
ATOM 602 C C . GLU A 1 84 ? -14.598 -1.962 -10.752 1.00 91.94 84 GLU A C 1
ATOM 604 O O . GLU A 1 84 ? -14.603 -0.754 -10.502 1.00 91.94 84 GLU A O 1
ATOM 609 N N . LYS A 1 85 ? -15.436 -2.807 -10.158 1.00 93.38 85 LYS A N 1
ATOM 610 C CA . LYS A 1 85 ? -16.367 -2.408 -9.111 1.00 93.38 85 LYS A CA 1
ATOM 611 C C . LYS A 1 85 ? -16.046 -3.200 -7.856 1.00 93.38 85 LYS A C 1
ATOM 613 O O . LYS A 1 85 ? -15.757 -4.390 -7.981 1.00 93.38 85 LYS A O 1
ATOM 618 N N . PRO A 1 86 ? -16.186 -2.586 -6.672 1.00 93.75 86 PRO A N 1
ATOM 619 C CA . PRO A 1 86 ? -16.089 -3.322 -5.424 1.00 93.75 86 PRO A CA 1
ATOM 620 C C . PRO A 1 86 ? -17.079 -4.491 -5.424 1.00 93.75 86 PRO A C 1
ATOM 622 O O . PRO A 1 86 ? -18.253 -4.325 -5.776 1.00 93.75 86 PRO A O 1
ATOM 625 N N . LEU A 1 87 ? -16.607 -5.663 -5.015 1.00 93.25 87 LEU A N 1
ATOM 626 C CA . LEU A 1 87 ? -17.422 -6.840 -4.744 1.00 93.25 87 LEU A CA 1
ATOM 627 C C . LEU A 1 87 ? -18.401 -6.558 -3.602 1.00 93.25 87 LEU A C 1
ATOM 629 O O . LEU A 1 87 ? -19.549 -7.004 -3.635 1.00 93.25 87 LEU A O 1
ATOM 633 N N . PHE A 1 88 ? -17.952 -5.810 -2.593 1.00 95.06 88 PHE A N 1
ATOM 634 C CA . PHE A 1 88 ? -18.788 -5.311 -1.509 1.00 95.06 88 PHE A CA 1
ATOM 635 C C . PHE A 1 88 ? -18.158 -4.075 -0.857 1.00 95.06 88 PHE A C 1
ATOM 637 O O . PHE A 1 88 ? -17.089 -3.599 -1.225 1.00 95.06 88 PHE A O 1
ATOM 644 N N . THR A 1 89 ? -18.850 -3.492 0.117 1.00 96.88 89 THR A N 1
ATOM 645 C CA . THR A 1 89 ? -18.308 -2.381 0.900 1.00 96.88 89 THR A CA 1
ATOM 646 C C . THR A 1 89 ? -18.521 -2.659 2.372 1.00 96.88 89 THR A C 1
ATOM 648 O O . THR A 1 89 ? -19.651 -2.889 2.814 1.00 96.88 89 THR A O 1
ATOM 651 N N . ILE A 1 90 ? -17.427 -2.638 3.127 1.00 97.88 90 ILE A N 1
ATOM 652 C CA . ILE A 1 90 ? -17.476 -2.709 4.581 1.00 97.88 90 ILE A CA 1
ATOM 653 C C . ILE A 1 90 ? -17.826 -1.316 5.102 1.00 97.88 90 ILE A C 1
ATOM 655 O O . ILE A 1 90 ? -17.219 -0.312 4.717 1.00 97.88 90 ILE A O 1
ATOM 659 N N . THR A 1 91 ? -18.835 -1.265 5.959 1.00 97.38 91 THR A N 1
ATOM 660 C CA . THR A 1 91 ? -19.317 -0.078 6.664 1.00 97.38 91 THR A CA 1
ATOM 661 C C . THR A 1 91 ? -19.387 -0.388 8.150 1.00 97.38 91 THR A C 1
ATOM 663 O O . THR A 1 91 ? -19.221 -1.537 8.570 1.00 97.38 91 THR A O 1
ATOM 666 N N . ARG A 1 92 ? -19.692 0.619 8.974 1.00 97.12 92 ARG A N 1
ATOM 667 C CA . ARG A 1 92 ? -19.905 0.382 10.402 1.00 97.12 92 ARG A CA 1
ATOM 668 C C . ARG A 1 92 ? -21.002 -0.657 10.677 1.00 97.12 92 ARG A C 1
ATOM 670 O O . ARG A 1 92 ? -20.853 -1.429 11.625 1.00 97.12 92 ARG A O 1
ATOM 677 N N . ASP A 1 93 ? -22.039 -0.697 9.838 1.00 96.94 93 ASP A N 1
ATOM 678 C CA . ASP A 1 93 ? -23.222 -1.559 9.993 1.00 96.94 93 ASP A CA 1
ATOM 679 C C . ASP A 1 93 ? -22.918 -3.050 9.809 1.00 96.94 93 ASP A C 1
ATOM 681 O O . ASP A 1 93 ? -23.540 -3.894 10.450 1.00 96.94 93 ASP A O 1
ATOM 685 N N . ASN A 1 94 ? -21.973 -3.388 8.925 1.00 96.44 94 ASN A N 1
ATOM 686 C CA . ASN A 1 94 ? -21.623 -4.776 8.609 1.00 96.44 94 ASN A CA 1
ATOM 687 C C . ASN A 1 94 ? -20.224 -5.180 9.108 1.00 96.44 94 ASN A C 1
ATOM 689 O O . ASN A 1 94 ? -19.781 -6.297 8.838 1.00 96.44 94 ASN A O 1
ATOM 693 N N . LEU A 1 95 ? -19.556 -4.300 9.863 1.00 96.12 95 LEU A N 1
ATOM 694 C CA . LEU A 1 95 ? -18.202 -4.479 10.390 1.00 96.12 95 LEU A CA 1
ATOM 695 C C . LEU A 1 95 ? -18.011 -5.823 11.099 1.00 96.12 95 LEU A C 1
ATOM 697 O O . LEU A 1 95 ? -16.993 -6.488 10.914 1.00 96.12 95 LEU A O 1
ATOM 701 N N . ASP A 1 96 ? -18.998 -6.247 11.888 1.00 96.44 96 ASP A N 1
ATOM 702 C CA . ASP A 1 96 ? -18.896 -7.468 12.689 1.00 96.44 96 ASP A CA 1
ATOM 703 C C . ASP A 1 96 ? -18.798 -8.740 11.834 1.00 96.44 96 ASP A C 1
ATOM 705 O O . ASP A 1 96 ? -18.174 -9.709 12.262 1.00 96.44 96 ASP A O 1
ATOM 709 N N . LEU A 1 97 ? -19.301 -8.721 10.591 1.00 97.00 97 LEU A N 1
ATOM 710 C CA . LEU A 1 97 ? -19.153 -9.834 9.644 1.00 97.00 97 LEU A CA 1
ATOM 711 C C . LEU A 1 97 ? -17.700 -10.014 9.176 1.00 97.00 97 LEU A C 1
ATOM 713 O O . LEU A 1 97 ? -17.311 -11.104 8.755 1.00 97.00 97 LEU A O 1
ATOM 717 N N . TYR A 1 98 ? -16.894 -8.951 9.250 1.00 96.12 98 TYR A N 1
ATOM 718 C CA . TYR A 1 98 ? -15.536 -8.895 8.705 1.00 96.12 98 TYR A CA 1
ATOM 719 C C . TYR A 1 98 ? -14.465 -8.618 9.761 1.00 96.12 98 TYR A C 1
ATOM 721 O O . TYR A 1 98 ? -13.285 -8.602 9.429 1.00 96.12 98 TYR A O 1
ATOM 729 N N . ARG A 1 99 ? -14.837 -8.457 11.036 1.00 94.00 99 ARG A N 1
ATOM 730 C CA . ARG A 1 99 ? -13.939 -8.041 12.126 1.00 94.00 99 ARG A CA 1
ATOM 731 C C . ARG A 1 99 ? -12.675 -8.900 12.250 1.00 94.00 99 ARG A C 1
ATOM 733 O O . ARG A 1 99 ? -11.606 -8.369 12.510 1.00 94.00 99 ARG A O 1
ATOM 740 N N . ASN A 1 100 ? -12.769 -10.204 11.979 1.00 96.19 100 ASN A N 1
ATOM 741 C CA . ASN A 1 100 ? -11.626 -11.131 12.025 1.00 96.19 100 ASN A CA 1
ATOM 742 C C . ASN A 1 100 ? -10.649 -10.989 10.841 1.00 96.19 100 ASN A C 1
ATOM 744 O O . ASN A 1 100 ? -9.617 -11.655 10.815 1.00 96.19 100 ASN A O 1
ATOM 748 N N . ARG A 1 101 ? -10.992 -10.176 9.839 1.00 94.00 101 ARG A N 1
ATOM 749 C CA . ARG A 1 101 ? -10.164 -9.867 8.664 1.00 94.00 101 ARG A CA 1
ATOM 750 C C . ARG A 1 101 ? -9.564 -8.468 8.714 1.00 94.00 101 ARG A C 1
ATOM 752 O O . ARG A 1 101 ? -8.837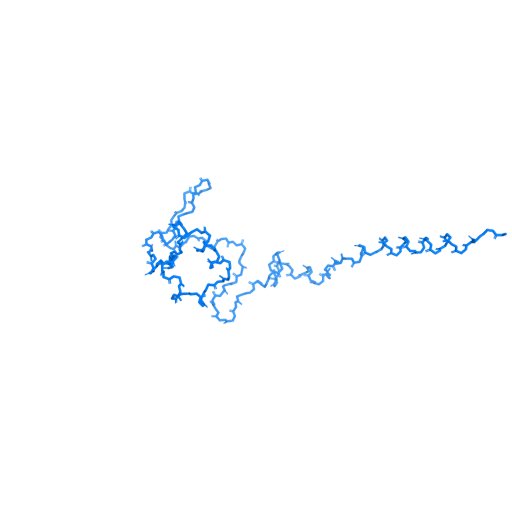 -8.105 7.800 1.00 94.00 101 ARG A O 1
ATOM 759 N N . LEU A 1 102 ? -9.886 -7.699 9.749 1.00 96.06 102 LEU A N 1
ATOM 760 C CA . LEU A 1 102 ? -9.464 -6.318 9.895 1.00 96.06 102 LEU A CA 1
ATOM 761 C C . LEU A 1 102 ? -8.461 -6.209 11.035 1.00 96.06 102 LEU A C 1
ATOM 763 O O . LEU A 1 102 ? -8.597 -6.834 12.089 1.00 96.06 102 LEU A O 1
ATOM 767 N N . SER A 1 103 ? -7.445 -5.389 10.819 1.00 97.31 103 SER A N 1
ATOM 768 C CA . SER A 1 103 ? -6.520 -4.985 11.862 1.00 97.31 103 SER A CA 1
ATOM 769 C C . SER A 1 103 ? -7.235 -4.130 12.920 1.00 97.31 103 SER A C 1
ATOM 771 O O . SER A 1 103 ? -8.242 -3.471 12.632 1.00 97.31 103 SER A O 1
ATOM 773 N N . PRO A 1 104 ? -6.693 -4.055 14.149 1.00 97.75 104 PRO A N 1
ATOM 774 C CA . PRO A 1 104 ? -7.240 -3.174 15.179 1.00 97.75 104 PRO A CA 1
ATOM 775 C C . PRO A 1 104 ? -7.346 -1.705 14.737 1.00 97.75 104 PRO A C 1
ATOM 777 O O . PRO A 1 104 ? -8.282 -1.016 15.134 1.00 97.75 104 PRO A O 1
ATOM 780 N N . GLY A 1 105 ? -6.418 -1.231 13.896 1.00 97.62 105 GLY A N 1
ATOM 781 C CA . GLY A 1 105 ? -6.436 0.137 13.371 1.00 97.62 105 GLY A CA 1
ATOM 782 C C . GLY A 1 105 ? -7.603 0.396 12.418 1.00 97.62 105 GLY A C 1
ATOM 783 O O . GLY A 1 105 ? -8.269 1.421 12.529 1.00 97.62 105 GLY A O 1
ATOM 784 N N . GLU A 1 106 ? -7.905 -0.547 11.527 1.00 97.25 106 GLU A N 1
ATOM 785 C CA . GLU A 1 106 ? -9.044 -0.432 10.605 1.00 97.25 106 GLU A CA 1
ATOM 786 C C . GLU A 1 106 ? -10.379 -0.480 11.353 1.00 97.25 106 GLU A C 1
ATOM 788 O O . GLU A 1 106 ? -11.279 0.306 11.061 1.00 97.25 106 GLU A O 1
ATOM 793 N N . ILE A 1 107 ? -10.491 -1.345 12.366 1.00 97.75 107 ILE A N 1
ATOM 794 C CA . ILE A 1 107 ? -11.661 -1.389 13.255 1.00 97.75 107 ILE A CA 1
ATOM 795 C C . ILE A 1 107 ? -11.848 -0.036 13.953 1.00 97.75 107 ILE A C 1
ATOM 797 O O . ILE A 1 107 ? -12.954 0.505 13.957 1.00 97.75 107 ILE A O 1
ATOM 801 N N . ALA A 1 108 ? -10.767 0.541 14.486 1.00 97.81 108 ALA A N 1
ATOM 802 C CA . ALA A 1 108 ? -10.813 1.839 15.152 1.00 97.81 108 ALA A CA 1
ATOM 803 C C . ALA A 1 108 ? -11.252 2.976 14.209 1.00 97.81 108 ALA A C 1
ATOM 805 O O . ALA A 1 108 ? -11.943 3.896 14.648 1.00 97.81 108 ALA A O 1
ATOM 806 N N . LEU A 1 109 ? -10.917 2.915 12.914 1.00 97.94 109 LEU A N 1
ATOM 807 C CA . LEU A 1 109 ? -11.385 3.900 11.930 1.00 97.94 109 LEU A CA 1
ATOM 808 C C . LEU A 1 109 ? -12.905 3.854 11.745 1.00 97.94 109 LEU A C 1
ATOM 810 O O . LEU A 1 109 ? -13.537 4.909 11.725 1.00 97.94 109 LEU A O 1
ATOM 814 N N . PHE A 1 110 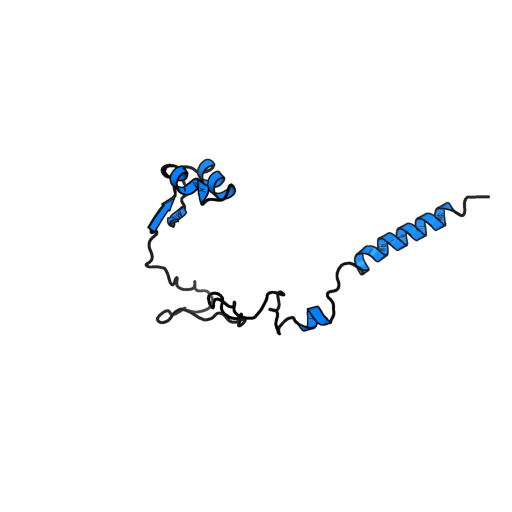? -13.505 2.662 11.678 1.00 97.88 110 PHE A N 1
ATOM 815 C CA . PHE A 1 110 ? -14.965 2.528 11.624 1.00 97.88 110 PHE A CA 1
ATOM 816 C C . PHE A 1 110 ? -15.646 3.014 12.909 1.00 97.88 110 PHE A C 1
ATOM 818 O O . PHE A 1 110 ? -16.742 3.560 12.848 1.00 97.88 110 PHE A O 1
ATOM 825 N N . GLU A 1 111 ? -15.023 2.828 14.074 1.00 95.88 111 GLU A N 1
ATOM 826 C CA . GLU A 1 111 ? -15.551 3.338 15.346 1.00 95.88 111 GLU A CA 1
ATOM 827 C C . GLU A 1 111 ? -15.427 4.865 15.461 1.00 95.88 111 GLU A C 1
ATOM 829 O O . GLU A 1 111 ? -16.338 5.512 15.974 1.00 95.88 111 GLU A O 1
ATOM 834 N N . THR A 1 112 ? -14.337 5.443 14.949 1.00 97.88 112 THR A N 1
ATOM 835 C CA . THR A 1 112 ? -14.078 6.894 14.990 1.00 97.88 112 THR A CA 1
ATOM 836 C C . THR A 1 112 ? -14.920 7.660 13.970 1.00 97.88 112 THR A C 1
ATOM 838 O O . THR A 1 112 ? -15.384 8.765 14.251 1.00 97.88 112 THR A O 1
ATOM 841 N N . TYR A 1 113 ? -15.131 7.077 12.789 1.00 97.69 113 TYR A N 1
ATOM 842 C CA . TYR A 1 113 ? -15.799 7.712 11.654 1.00 97.69 113 TYR A CA 1
ATOM 843 C C . TYR A 1 113 ? -16.927 6.827 11.098 1.00 97.69 113 TYR A C 1
ATOM 845 O O . TYR A 1 113 ? -16.879 6.427 9.931 1.00 97.69 113 TYR A O 1
ATOM 853 N N . PRO A 1 114 ? -17.952 6.508 11.908 1.00 96.56 114 PRO A N 1
ATOM 854 C CA . PRO A 1 114 ? -18.955 5.502 11.559 1.00 96.56 114 PRO A CA 1
ATOM 855 C C . PRO A 1 114 ? -19.774 5.856 10.312 1.00 96.56 114 PRO A C 1
ATOM 857 O O . PRO A 1 114 ? -20.156 4.959 9.560 1.00 96.56 114 PRO A O 1
ATOM 860 N N . ASP A 1 115 ? -19.994 7.149 10.066 1.00 96.50 115 ASP A N 1
ATOM 861 C CA . ASP A 1 115 ? -20.840 7.627 8.969 1.00 96.50 115 ASP A CA 1
ATOM 862 C C . ASP A 1 115 ? -20.070 7.845 7.656 1.00 96.50 115 ASP A C 1
ATOM 864 O O . ASP A 1 115 ? -20.660 7.813 6.574 1.00 96.50 115 ASP A O 1
ATOM 868 N N . THR A 1 116 ? -18.753 8.079 7.725 1.00 97.19 116 THR A N 1
ATOM 869 C CA . THR A 1 116 ? -17.946 8.516 6.570 1.00 97.19 116 THR A CA 1
ATOM 870 C C . THR A 1 116 ? -16.895 7.508 6.132 1.00 97.19 116 THR A C 1
ATOM 872 O O . THR A 1 116 ? -16.558 7.472 4.947 1.00 97.19 116 THR A O 1
ATOM 875 N N . PHE A 1 117 ? -16.384 6.668 7.035 1.00 97.44 117 PHE A N 1
ATOM 876 C CA . PHE A 1 117 ? -15.389 5.667 6.674 1.00 97.44 117 PHE A CA 1
ATOM 877 C C . PHE A 1 117 ? -16.050 4.434 6.055 1.00 97.44 117 PHE A C 1
ATOM 879 O O . PHE A 1 117 ? -16.986 3.844 6.598 1.00 97.44 117 PHE A O 1
ATOM 886 N N . ARG A 1 118 ? -15.561 4.053 4.875 1.00 97.31 118 ARG A N 1
ATOM 887 C CA . ARG A 1 118 ? -16.049 2.915 4.094 1.00 97.31 118 ARG A CA 1
ATOM 888 C C . ARG A 1 118 ? -14.853 2.243 3.440 1.00 97.31 118 ARG A C 1
ATOM 890 O O . ARG A 1 118 ? -13.967 2.933 2.943 1.00 97.31 118 ARG A O 1
ATOM 897 N N . MET A 1 119 ? -14.855 0.917 3.408 1.00 97.25 119 MET A N 1
ATOM 898 C CA . MET A 1 119 ? -13.802 0.136 2.764 1.00 97.25 119 MET A CA 1
ATOM 899 C C . MET A 1 119 ? -14.412 -0.648 1.598 1.00 97.25 119 MET A C 1
ATOM 901 O O . MET A 1 119 ? -15.053 -1.676 1.836 1.00 97.25 119 MET A O 1
ATOM 905 N N . PRO A 1 120 ? -14.314 -0.136 0.357 1.00 95.44 120 PRO A N 1
ATOM 906 C CA . PRO A 1 120 ? -14.659 -0.916 -0.822 1.00 95.44 120 PRO A CA 1
ATOM 907 C C . PRO A 1 120 ? -13.647 -2.055 -0.977 1.00 95.44 120 PRO A C 1
ATOM 909 O O . PRO A 1 120 ? -12.442 -1.819 -0.906 1.00 95.44 120 PRO A O 1
ATOM 912 N N . VAL A 1 121 ? -14.155 -3.272 -1.156 1.00 91.25 121 VAL A N 1
ATOM 913 C CA . VAL A 1 121 ? -13.373 -4.495 -1.384 1.00 91.25 121 VAL A CA 1
ATOM 914 C C . VAL A 1 121 ? -13.751 -5.060 -2.731 1.00 91.25 121 VAL A C 1
ATOM 916 O O . VAL A 1 121 ? -14.974 -5.122 -2.988 1.00 91.25 121 VAL A O 1
#

Foldseek 3Di:
DPDPPVVVVVVVVVVVVVCVVVPPDDDPPVQVVCDPPCADVVGHGQCADPVNPRHGNPVDDPDDPPPADDPDPPGDGDDPCPVPFFPDKDALVCCVVCVVVDD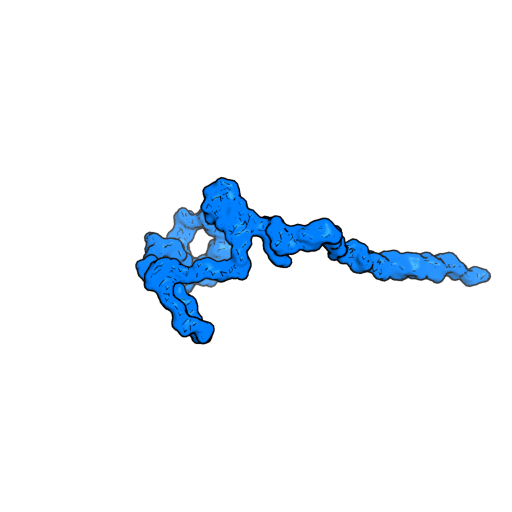PVLVVCCVVCRPPDMHRD